Protein AF-A0A3G1KWL8-F1 (afdb_monomer)

Radius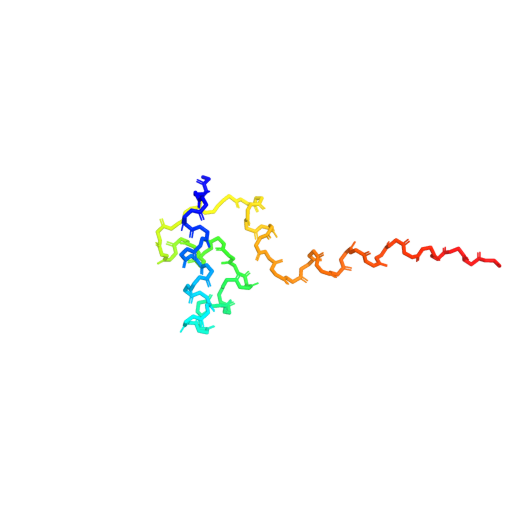 of gyration: 15.08 Å; Cα contacts (8 Å, |Δi|>4): 47; chains: 1; bounding box: 32×44×32 Å

Solvent-accessible surface area (backbone atoms only — not comparable to full-atom values): 3949 Å² total; per-residue (Å²): 113,59,50,77,66,51,55,48,52,53,53,52,45,37,73,76,31,70,69,51,31,56,38,30,71,75,37,37,43,58,41,31,46,77,75,77,35,55,53,38,73,71,55,31,57,75,58,36,88,75,52,76,78,60,67,75,64,81,76,71,75,86,69,86,128

Secondary structure (DSSP, 8-state):
---HHHHHHHHHHHHH-HHHHHHHHH-HHHHHHHTT----HHHHHHT-TTTTTTTTSTTS-----

Organism: Formimonas warabiya (NCBI:txid1761012)

Nearest PDB structures (foldseek):
  6lk7-assembly2_D  TM=8.260E-01  e=3.434E-02  Pseudomonas sp. Os17
  6lk7-assembly1_B  TM=8.581E-01  e=3.108E-01  Pseudomonas sp. Os17

Structure (mmCIF, N/CA/C/O backbone):
data_AF-A0A3G1KWL8-F1
#
_entry.id   AF-A0A3G1KWL8-F1
#
loop_
_atom_site.group_PDB
_atom_site.id
_atom_site.type_symbol
_atom_site.label_atom_id
_atom_site.label_alt_id
_atom_site.label_comp_id
_atom_site.label_asym_id
_atom_site.label_entity_id
_atom_site.label_seq_id
_atom_site.pdbx_PDB_ins_code
_atom_site.Cartn_x
_atom_site.Cartn_y
_atom_site.Cartn_z
_atom_site.occupancy
_atom_site.B_iso_or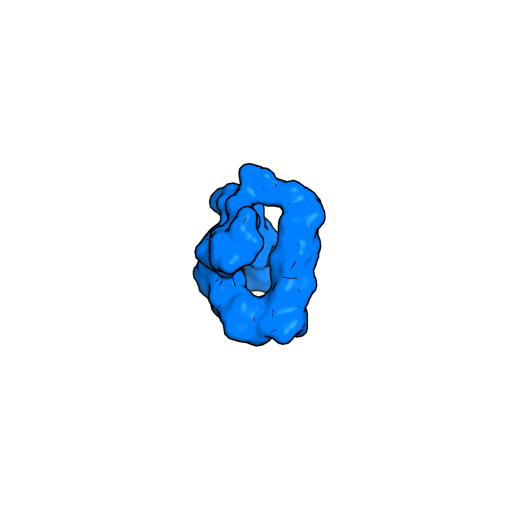_equiv
_atom_site.auth_seq_id
_atom_site.auth_comp_id
_atom_site.auth_asym_id
_atom_site.auth_atom_id
_atom_site.pdbx_PDB_model_num
ATOM 1 N N . MET A 1 1 ? -8.804 0.453 9.561 1.00 58.97 1 MET A N 1
ATOM 2 C CA . MET A 1 1 ? -8.350 1.844 9.381 1.00 58.97 1 MET A CA 1
ATOM 3 C C . MET A 1 1 ? -6.851 1.813 9.557 1.0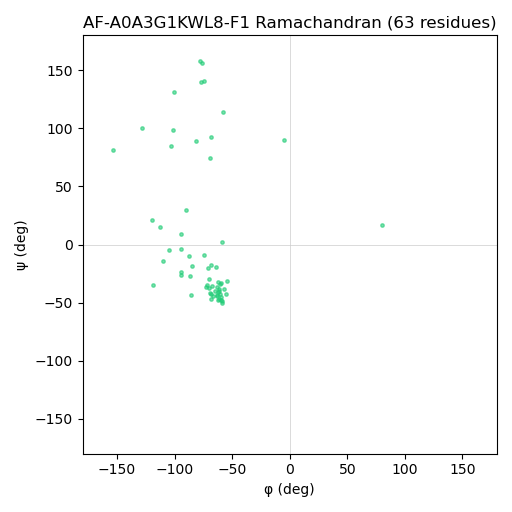0 58.97 1 MET A C 1
ATOM 5 O O . MET A 1 1 ? -6.416 1.280 10.577 1.00 58.97 1 MET A O 1
ATOM 9 N N . ALA A 1 2 ? -6.094 2.230 8.545 1.00 70.75 2 ALA A N 1
ATOM 10 C CA . ALA A 1 2 ? -4.646 2.103 8.569 1.00 70.75 2 ALA A CA 1
ATOM 11 C C . ALA A 1 2 ? -4.066 3.153 9.521 1.00 70.75 2 ALA A C 1
ATOM 13 O O . ALA A 1 2 ? -4.534 4.286 9.611 1.00 70.75 2 ALA A O 1
ATOM 14 N N . SER A 1 3 ? -3.044 2.780 10.275 1.00 80.25 3 SER A N 1
ATOM 15 C CA . SER A 1 3 ? -2.324 3.722 11.122 1.00 80.25 3 SER A CA 1
ATOM 16 C C . SER A 1 3 ? -1.392 4.596 10.286 1.00 80.25 3 SER A C 1
ATOM 18 O O . SER A 1 3 ? -0.898 4.200 9.231 1.00 80.25 3 SER A O 1
ATOM 20 N N . LYS A 1 4 ? -1.050 5.779 10.805 1.00 76.31 4 LYS A N 1
ATOM 21 C CA . LYS A 1 4 ? -0.106 6.708 10.157 1.00 76.31 4 LYS A CA 1
ATOM 22 C C . LYS A 1 4 ? 1.252 6.065 9.824 1.00 76.31 4 LYS A C 1
ATOM 24 O O . LYS A 1 4 ? 1.887 6.443 8.843 1.00 76.31 4 LYS A O 1
ATOM 29 N N . ASP A 1 5 ? 1.693 5.097 10.623 1.00 82.88 5 ASP A N 1
ATOM 30 C CA . ASP A 1 5 ? 2.901 4.302 10.370 1.00 82.88 5 ASP A CA 1
ATOM 31 C C . ASP A 1 5 ? 2.747 3.308 9.212 1.00 82.88 5 ASP A C 1
ATOM 33 O O . ASP A 1 5 ? 3.690 3.089 8.453 1.00 82.88 5 ASP A O 1
ATOM 37 N N . GLU A 1 6 ? 1.556 2.740 9.035 1.00 84.12 6 GLU A N 1
ATOM 38 C CA . GLU A 1 6 ? 1.246 1.852 7.915 1.00 84.12 6 GLU A CA 1
ATOM 39 C C . GLU A 1 6 ? 1.235 2.643 6.602 1.00 84.12 6 GLU A C 1
ATOM 41 O O . GLU A 1 6 ? 1.926 2.274 5.656 1.00 84.12 6 GLU A O 1
ATOM 46 N N . LEU A 1 7 ? 0.577 3.806 6.580 1.00 80.25 7 LEU A N 1
ATOM 47 C CA . LEU A 1 7 ? 0.583 4.714 5.426 1.00 80.25 7 LEU A CA 1
ATOM 48 C C . LEU A 1 7 ? 2.001 5.137 5.013 1.00 80.25 7 LEU A C 1
ATOM 50 O O . LEU A 1 7 ? 2.313 5.215 3.828 1.00 80.25 7 LEU A O 1
ATOM 54 N N . LYS A 1 8 ? 2.897 5.367 5.981 1.00 82.38 8 LYS A N 1
ATOM 55 C CA . LYS A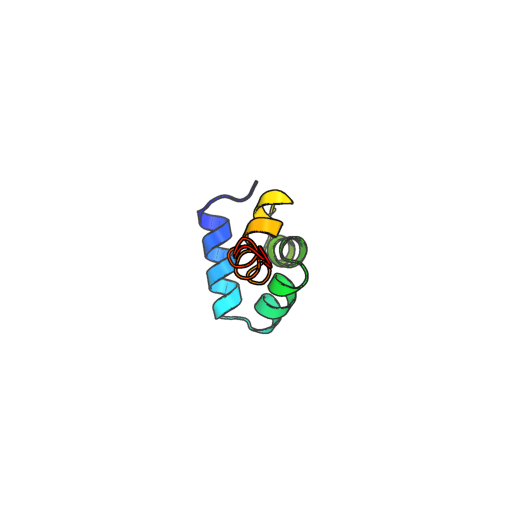 1 8 ? 4.306 5.669 5.688 1.00 82.38 8 LYS A CA 1
ATOM 56 C C . LYS A 1 8 ? 5.034 4.486 5.064 1.00 82.38 8 LYS A C 1
ATOM 58 O O . LYS A 1 8 ? 5.773 4.681 4.106 1.00 82.38 8 LYS A O 1
ATOM 63 N N . LYS A 1 9 ? 4.838 3.272 5.584 1.00 84.12 9 LYS A N 1
ATOM 64 C CA . LYS A 1 9 ? 5.434 2.058 5.004 1.00 84.12 9 LYS A CA 1
ATOM 65 C C . LYS A 1 9 ? 4.950 1.821 3.577 1.00 84.12 9 LYS A C 1
ATOM 67 O O . LYS A 1 9 ? 5.756 1.471 2.722 1.00 84.12 9 LYS A O 1
ATOM 72 N N . LEU A 1 10 ? 3.664 2.057 3.330 1.00 82.69 10 LEU A N 1
ATOM 73 C CA . LEU A 1 10 ? 3.048 2.002 2.009 1.00 82.69 10 LEU A CA 1
ATOM 74 C C . LEU A 1 10 ? 3.720 2.994 1.043 1.00 82.69 10 LEU A C 1
ATOM 76 O O . LEU A 1 10 ? 4.168 2.594 -0.028 1.00 82.69 10 LEU A O 1
ATOM 80 N N . ALA A 1 11 ? 3.872 4.257 1.460 1.00 81.50 11 ALA A N 1
ATOM 81 C CA . ALA A 1 11 ? 4.512 5.303 0.662 1.00 81.50 11 ALA A CA 1
ATOM 82 C C . ALA A 1 11 ? 5.996 5.009 0.378 1.00 81.50 11 ALA A C 1
ATOM 84 O O . ALA A 1 11 ? 6.453 5.156 -0.752 1.00 81.50 11 ALA A O 1
ATOM 85 N N . ILE A 1 12 ? 6.747 4.545 1.380 1.00 87.06 12 ILE A N 1
ATOM 86 C CA . ILE A 1 12 ? 8.158 4.165 1.216 1.00 87.06 12 ILE A CA 1
ATOM 87 C C . ILE A 1 12 ? 8.281 3.013 0.212 1.00 87.06 12 ILE A C 1
ATOM 89 O O . ILE A 1 12 ? 9.043 3.110 -0.744 1.00 87.06 12 ILE A O 1
ATOM 93 N N . LYS A 1 13 ? 7.445 1.978 0.345 1.00 84.19 13 LYS A N 1
ATOM 94 C CA . LYS A 1 13 ? 7.433 0.842 -0.579 1.00 84.19 13 LYS A CA 1
ATOM 95 C C . LYS A 1 13 ? 7.090 1.254 -2.011 1.00 84.19 13 LYS A C 1
ATOM 97 O O . LYS A 1 13 ? 7.716 0.763 -2.938 1.00 84.19 13 LYS A O 1
ATOM 102 N N . SER A 1 14 ? 6.164 2.195 -2.199 1.00 83.19 14 SER A N 1
ATOM 103 C CA . SER A 1 14 ? 5.860 2.746 -3.529 1.00 83.19 14 SER A CA 1
ATOM 104 C C . SER A 1 14 ? 6.982 3.596 -4.135 1.00 83.19 14 SER A C 1
ATOM 106 O O . SER A 1 14 ? 6.978 3.831 -5.338 1.00 83.19 14 SER A O 1
ATOM 108 N N . LEU A 1 15 ? 7.945 4.062 -3.335 1.00 83.75 15 LEU A N 1
ATOM 109 C CA . LEU A 1 15 ? 9.138 4.751 -3.838 1.00 83.75 15 LEU A CA 1
ATOM 110 C C . LEU A 1 15 ? 10.259 3.772 -4.204 1.00 83.75 15 LEU A C 1
ATOM 112 O O . LEU A 1 15 ? 11.097 4.097 -5.039 1.00 83.75 15 LEU A O 1
ATOM 116 N N . GLU A 1 16 ? 10.290 2.602 -3.567 1.00 87.56 16 GLU A N 1
ATOM 117 C CA . GLU A 1 16 ? 11.319 1.577 -3.772 1.00 87.56 16 GLU A CA 1
ATOM 118 C C . GLU A 1 16 ? 10.919 0.516 -4.810 1.00 87.56 16 GLU A C 1
ATOM 120 O O . GLU A 1 16 ? 11.790 -0.121 -5.399 1.00 87.56 16 GLU A O 1
ATOM 125 N N . ASP A 1 17 ? 9.617 0.318 -5.035 1.00 85.31 17 ASP A N 1
ATOM 126 C CA . ASP A 1 17 ? 9.065 -0.726 -5.896 1.00 85.31 17 ASP A CA 1
ATOM 127 C C . ASP A 1 17 ? 8.073 -0.124 -6.909 1.00 85.31 17 ASP A C 1
ATOM 129 O O . ASP A 1 17 ? 6.916 0.173 -6.599 1.00 85.31 17 ASP A O 1
ATOM 133 N N . ASP A 1 18 ? 8.542 0.071 -8.145 1.00 85.38 18 ASP A N 1
ATOM 134 C CA . ASP A 1 18 ? 7.740 0.627 -9.244 1.00 85.38 18 ASP A CA 1
ATOM 135 C C . ASP A 1 18 ? 6.502 -0.227 -9.566 1.00 85.38 18 ASP A C 1
ATOM 137 O 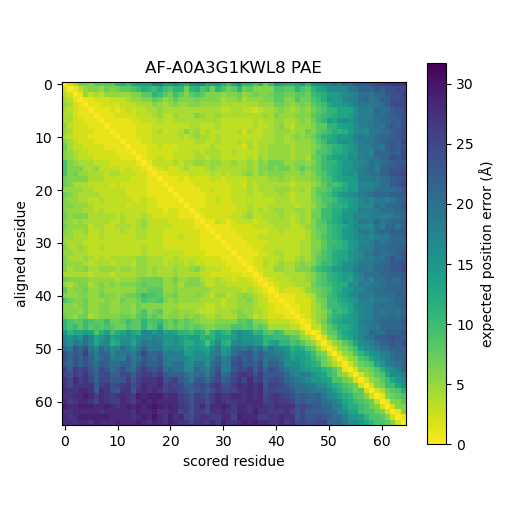O . ASP A 1 18 ? 5.455 0.308 -9.931 1.00 85.38 18 ASP A O 1
ATOM 141 N N . ALA A 1 19 ? 6.576 -1.553 -9.410 1.00 86.94 19 ALA A N 1
ATOM 142 C CA . ALA A 1 19 ? 5.427 -2.425 -9.651 1.00 86.94 19 ALA A CA 1
ATOM 143 C C . ALA A 1 19 ? 4.343 -2.210 -8.586 1.00 86.94 19 ALA A C 1
ATOM 145 O O . ALA A 1 19 ? 3.159 -2.101 -8.916 1.00 86.94 19 ALA A O 1
ATOM 146 N N . PHE A 1 20 ? 4.752 -2.077 -7.324 1.00 86.31 20 PHE A N 1
ATOM 147 C CA . PHE A 1 20 ? 3.880 -1.720 -6.214 1.00 86.31 20 PHE A CA 1
ATOM 148 C C . PHE A 1 20 ? 3.267 -0.336 -6.402 1.00 86.31 20 PHE A C 1
ATOM 150 O O . PHE A 1 20 ? 2.082 -0.163 -6.146 1.00 86.31 20 PHE A O 1
ATOM 157 N N . ARG A 1 21 ? 4.038 0.641 -6.887 1.00 84.31 21 ARG A N 1
ATOM 158 C CA . ARG A 1 21 ? 3.531 1.975 -7.217 1.00 84.31 21 ARG A CA 1
ATOM 159 C C . ARG A 1 21 ? 2.426 1.917 -8.270 1.00 84.31 21 ARG A C 1
ATOM 161 O O . ARG A 1 21 ? 1.361 2.482 -8.060 1.00 84.31 21 ARG A O 1
ATOM 168 N N . VAL A 1 22 ? 2.647 1.195 -9.368 1.00 85.06 22 VAL A N 1
ATOM 169 C CA . VAL A 1 22 ? 1.643 1.038 -10.432 1.00 85.06 22 VAL A CA 1
ATOM 170 C C . VAL A 1 22 ? 0.396 0.312 -9.920 1.00 85.06 22 VAL A C 1
ATOM 172 O O . VAL A 1 22 ? -0.716 0.637 -10.335 1.00 85.06 22 VAL A O 1
ATOM 175 N N . GLU A 1 23 ? 0.551 -0.668 -9.027 1.00 84.06 23 GLU A N 1
ATOM 176 C CA . GLU A 1 23 ? -0.590 -1.329 -8.387 1.00 84.06 23 GLU A CA 1
ATOM 177 C C . GLU A 1 23 ? -1.309 -0.397 -7.404 1.00 84.06 23 GLU A C 1
ATOM 179 O O . GLU A 1 23 ? -2.531 -0.394 -7.381 1.00 84.06 23 GLU A O 1
ATOM 184 N N . LEU A 1 24 ? -0.584 0.447 -6.671 1.00 83.06 24 LEU A N 1
ATOM 185 C CA . LEU A 1 24 ? -1.133 1.440 -5.748 1.00 83.06 24 LEU A CA 1
ATOM 186 C C . LEU A 1 24 ? -1.893 2.563 -6.469 1.00 83.06 24 LEU A C 1
ATOM 188 O O . LEU A 1 24 ? -2.915 3.015 -5.968 1.00 83.06 24 LEU A O 1
ATOM 192 N N . GLU A 1 25 ? -1.436 2.980 -7.652 1.00 79.69 25 GLU A N 1
ATOM 193 C CA . GLU A 1 25 ? -2.135 3.947 -8.512 1.00 79.69 25 GLU A CA 1
ATOM 194 C C . GLU A 1 25 ? -3.420 3.363 -9.124 1.00 79.69 25 GLU A C 1
ATOM 196 O O . GLU A 1 25 ? -4.374 4.092 -9.378 1.00 79.69 25 GLU A O 1
ATOM 201 N N . LYS A 1 26 ? -3.469 2.046 -9.360 1.00 83.44 26 LYS A N 1
ATOM 202 C CA . LYS A 1 26 ? -4.665 1.368 -9.890 1.00 83.44 26 LYS A CA 1
ATOM 203 C C . LYS A 1 26 ? -5.652 0.973 -8.801 1.00 83.44 26 LYS A C 1
ATOM 205 O O . LYS A 1 26 ? -6.856 1.081 -8.997 1.00 83.44 26 LYS A O 1
ATOM 210 N N . ASP A 1 27 ? -5.134 0.435 -7.705 1.00 84.00 27 ASP A N 1
ATOM 211 C CA . ASP A 1 27 ? -5.906 -0.181 -6.637 1.00 84.00 27 ASP A CA 1
ATOM 212 C C . ASP A 1 27 ? -5.138 -0.093 -5.299 1.00 84.00 27 ASP A C 1
ATOM 214 O O . ASP A 1 27 ? -4.474 -1.045 -4.864 1.00 84.00 27 ASP A O 1
ATOM 218 N N . PRO A 1 28 ? -5.203 1.068 -4.619 1.00 79.44 28 PRO A N 1
ATOM 219 C CA . PRO A 1 28 ? -4.443 1.303 -3.394 1.00 79.44 28 PRO A CA 1
ATOM 220 C C . PRO A 1 28 ? -4.842 0.342 -2.268 1.00 79.44 28 PRO A C 1
ATOM 222 O O . PRO A 1 28 ? -3.981 -0.075 -1.493 1.00 79.44 28 PRO A O 1
ATOM 225 N N . VAL A 1 29 ? -6.115 -0.078 -2.204 1.00 85.38 29 VAL A N 1
ATOM 226 C CA . VAL A 1 29 ? -6.607 -1.066 -1.225 1.00 85.38 29 VAL A CA 1
ATOM 227 C C . VAL A 1 29 ? -5.903 -2.405 -1.418 1.00 85.38 29 VAL A C 1
ATOM 229 O O . VAL A 1 29 ? -5.416 -2.996 -0.451 1.00 85.38 29 VAL A O 1
ATOM 232 N N . LYS A 1 30 ? -5.822 -2.880 -2.664 1.00 84.56 30 LYS A N 1
ATOM 233 C CA . LYS A 1 30 ? -5.174 -4.148 -2.998 1.00 84.56 30 LYS A CA 1
ATOM 234 C C . LYS A 1 30 ? -3.663 -4.095 -2.782 1.00 84.56 30 LYS A C 1
ATOM 236 O O . LYS A 1 30 ? -3.113 -5.027 -2.194 1.00 84.56 30 LYS A O 1
ATOM 241 N N . ALA A 1 31 ? -3.010 -3.002 -3.176 1.00 84.75 31 ALA A N 1
ATOM 242 C CA . ALA A 1 31 ? -1.583 -2.798 -2.934 1.00 84.75 31 ALA A CA 1
ATOM 243 C C . ALA A 1 31 ? -1.269 -2.817 -1.427 1.00 84.75 31 ALA A C 1
ATOM 245 O O . ALA A 1 31 ? -0.399 -3.558 -0.971 1.00 84.75 31 ALA A O 1
ATOM 246 N N . ALA A 1 32 ? -2.039 -2.086 -0.618 1.00 85.38 32 ALA A N 1
ATOM 247 C CA . ALA A 1 32 ? -1.902 -2.098 0.836 1.00 85.38 32 ALA A CA 1
ATOM 248 C C . ALA A 1 32 ? -2.112 -3.490 1.439 1.00 85.38 32 ALA A C 1
ATOM 250 O O . ALA A 1 32 ? -1.290 -3.946 2.241 1.00 85.38 32 ALA A O 1
ATOM 251 N N . ALA A 1 33 ? -3.153 -4.201 1.000 1.00 86.56 33 ALA A N 1
ATOM 252 C CA . ALA A 1 33 ? -3.434 -5.556 1.460 1.00 86.56 33 ALA A CA 1
ATOM 253 C C . ALA A 1 33 ? -2.276 -6.516 1.145 1.00 86.56 33 ALA A C 1
ATOM 255 O O . ALA A 1 33 ? -1.961 -7.385 1.961 1.00 86.56 33 ALA A O 1
ATOM 256 N N . SER A 1 34 ? -1.574 -6.316 0.023 1.00 84.38 34 SER A N 1
ATOM 257 C CA . SER A 1 34 ? -0.407 -7.118 -0.360 1.00 84.38 34 SER A CA 1
ATOM 258 C C . SER A 1 34 ? 0.776 -6.990 0.607 1.00 84.38 34 SER A C 1
ATOM 260 O O . SER A 1 34 ? 1.654 -7.855 0.607 1.00 84.38 34 SER A O 1
ATOM 262 N N . ILE A 1 35 ? 0.820 -5.940 1.431 1.00 84.19 35 ILE A N 1
ATOM 263 C CA . ILE A 1 35 ? 1.838 -5.754 2.476 1.00 84.19 35 ILE A CA 1
ATOM 264 C C . ILE A 1 35 ? 1.260 -5.839 3.895 1.00 84.19 35 ILE A C 1
ATOM 266 O O . ILE A 1 35 ? 1.934 -5.477 4.859 1.00 84.19 35 ILE A O 1
ATOM 270 N N . GLY A 1 36 ? 0.036 -6.360 4.026 1.00 83.75 36 GLY A N 1
ATOM 271 C CA . GLY A 1 36 ? -0.636 -6.579 5.307 1.00 83.75 36 GLY A CA 1
ATOM 272 C C . GLY A 1 36 ? -1.278 -5.330 5.909 1.00 83.75 36 GLY A C 1
ATOM 273 O O . GLY A 1 36 ? -1.592 -5.331 7.095 1.00 83.75 36 GLY A O 1
ATOM 274 N N . ILE A 1 37 ? -1.473 -4.276 5.115 1.00 84.75 37 ILE A N 1
ATOM 275 C CA . ILE A 1 37 ? -2.094 -3.022 5.544 1.00 84.75 37 ILE A CA 1
ATOM 276 C C . ILE A 1 37 ? -3.544 -3.002 5.077 1.00 84.75 37 ILE A C 1
ATOM 278 O O . ILE A 1 37 ? -3.841 -3.239 3.909 1.00 84.75 37 ILE A O 1
ATOM 282 N N . THR A 1 38 ? -4.465 -2.680 5.983 1.00 84.69 38 THR A N 1
ATOM 283 C CA . THR A 1 38 ? -5.889 -2.559 5.643 1.00 84.69 38 THR A CA 1
ATOM 284 C C . THR A 1 38 ? -6.277 -1.093 5.499 1.00 84.69 38 THR A C 1
ATOM 286 O O . THR A 1 38 ? -6.555 -0.417 6.495 1.00 84.69 38 THR A O 1
ATOM 289 N N . LEU A 1 39 ? -6.325 -0.614 4.256 1.00 78.12 39 LEU A N 1
ATOM 290 C CA . LEU A 1 39 ? -6.871 0.703 3.936 1.00 78.12 39 LEU A CA 1
ATOM 291 C C . LEU A 1 39 ? -8.398 0.688 3.956 1.00 78.12 39 LEU A C 1
ATOM 293 O O . LEU A 1 39 ? -9.035 -0.249 3.477 1.00 78.12 39 LEU A O 1
ATOM 297 N N . SER A 1 40 ? -8.982 1.754 4.496 1.00 77.88 40 SER A N 1
ATOM 298 C CA . SER A 1 40 ? -10.405 2.044 4.312 1.00 77.88 40 SER A CA 1
ATOM 299 C C . SER A 1 40 ? -10.644 2.659 2.929 1.00 77.88 40 SER A C 1
ATOM 301 O O . SER A 1 40 ? -9.729 3.251 2.361 1.00 77.88 40 SER A O 1
ATOM 303 N N . ALA A 1 41 ? -11.875 2.575 2.412 1.00 73.81 41 ALA A N 1
ATOM 304 C CA . ALA A 1 41 ? -12.246 3.176 1.125 1.00 73.81 41 ALA A CA 1
ATOM 305 C C . ALA A 1 41 ? -11.934 4.686 1.065 1.00 73.81 41 ALA A C 1
ATOM 307 O O . ALA A 1 41 ? -11.339 5.137 0.091 1.00 73.81 41 ALA A O 1
ATOM 308 N N . ASP A 1 42 ? -12.227 5.435 2.136 1.00 73.31 42 ASP A N 1
ATOM 309 C CA . ASP A 1 42 ? -11.864 6.854 2.262 1.00 73.31 42 ASP A CA 1
ATOM 310 C C . ASP A 1 42 ? -10.348 7.098 2.199 1.00 73.31 42 ASP A C 1
ATOM 312 O O . ASP A 1 42 ? -9.892 8.018 1.528 1.00 73.31 42 ASP A O 1
ATOM 316 N N . GLU A 1 43 ? -9.543 6.264 2.866 1.00 75.81 43 GLU A N 1
ATOM 317 C CA . GLU A 1 43 ? -8.082 6.428 2.859 1.00 75.81 43 GLU A CA 1
ATOM 318 C C . GLU A 1 43 ? -7.472 6.045 1.514 1.00 75.81 43 GLU A C 1
ATOM 320 O O . GLU A 1 43 ? -6.534 6.688 1.057 1.00 75.81 43 GLU A O 1
ATOM 325 N N . ALA A 1 44 ? -8.021 5.024 0.861 1.00 75.56 44 ALA A N 1
ATOM 326 C CA . ALA A 1 44 ? -7.655 4.634 -0.490 1.00 75.56 44 ALA A CA 1
ATOM 327 C C . ALA A 1 44 ? -8.012 5.717 -1.520 1.00 75.56 44 ALA A C 1
ATOM 329 O O . ALA A 1 44 ? -7.196 5.994 -2.395 1.00 75.56 44 ALA A O 1
ATOM 330 N N . GLN A 1 45 ? -9.172 6.374 -1.389 1.00 69.38 45 GLN A N 1
ATOM 331 C CA . GLN A 1 45 ? -9.512 7.544 -2.205 1.00 69.38 45 GLN A CA 1
ATOM 332 C C . GLN A 1 45 ? -8.549 8.708 -1.960 1.00 69.38 45 GLN A C 1
ATOM 334 O O . GLN A 1 45 ? -8.064 9.296 -2.919 1.00 69.38 45 GLN A O 1
ATOM 339 N N . ASN A 1 46 ? -8.211 8.995 -0.702 1.00 66.50 46 ASN A N 1
ATOM 340 C CA . ASN A 1 46 ? -7.277 10.069 -0.349 1.00 66.50 46 ASN A CA 1
ATOM 341 C C . ASN A 1 46 ? -5.813 9.740 -0.730 1.00 66.50 46 ASN A C 1
ATOM 343 O O . ASN A 1 46 ? -4.967 10.630 -0.805 1.00 66.50 46 ASN A O 1
ATOM 347 N N . LEU A 1 47 ? -5.482 8.460 -0.928 1.00 68.00 47 LEU A N 1
ATOM 348 C CA . LEU A 1 47 ? -4.192 7.984 -1.443 1.00 68.00 47 LEU A CA 1
ATOM 349 C C . LEU A 1 47 ? -4.146 7.923 -2.967 1.00 68.00 47 LEU A C 1
ATOM 351 O O . LEU A 1 47 ? -3.069 7.698 -3.515 1.00 68.00 47 LEU A O 1
ATOM 355 N N . ASN A 1 48 ? -5.276 8.099 -3.656 1.00 60.81 48 ASN A N 1
ATOM 356 C CA . ASN A 1 48 ? -5.288 8.178 -5.104 1.00 60.81 48 ASN A CA 1
ATOM 357 C C . ASN A 1 48 ? -4.587 9.480 -5.514 1.00 60.81 48 ASN A C 1
ATOM 359 O O . ASN A 1 48 ? -5.192 10.547 -5.597 1.00 60.81 48 ASN A O 1
ATOM 363 N N . PHE A 1 49 ? -3.282 9.382 -5.764 1.00 57.78 49 PHE A N 1
ATOM 364 C CA . PHE A 1 49 ? -2.406 10.476 -6.188 1.00 57.78 49 PHE A CA 1
ATOM 365 C C . PHE A 1 49 ? -2.838 11.142 -7.518 1.00 57.78 49 PHE A C 1
ATOM 367 O O . PHE A 1 49 ? -2.151 12.051 -7.982 1.00 57.78 49 PHE A O 1
ATOM 374 N N . GLY A 1 50 ? -3.948 10.718 -8.137 1.00 47.47 50 GLY A N 1
ATOM 375 C CA . GLY A 1 50 ? -4.386 11.139 -9.467 1.00 47.47 50 GLY A CA 1
ATOM 376 C C . GLY A 1 50 ? -5.631 12.030 -9.570 1.00 47.47 50 GLY A C 1
ATOM 377 O O . GLY A 1 50 ? -5.809 12.609 -10.636 1.00 47.47 50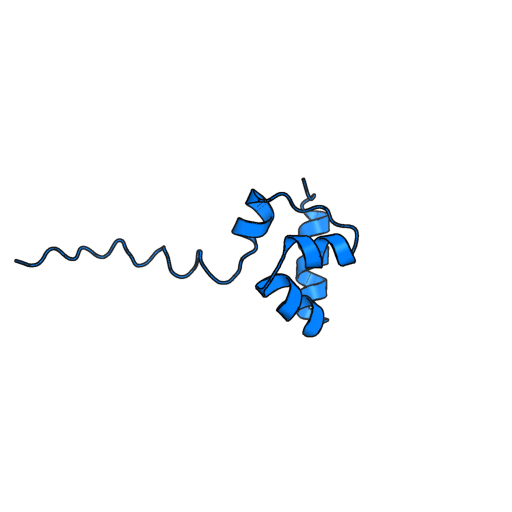 GLY A O 1
ATOM 378 N N . GLU A 1 51 ? -6.475 12.194 -8.539 1.00 45.47 51 GLU A N 1
ATOM 379 C CA . GLU A 1 51 ? -7.771 12.897 -8.729 1.00 45.47 51 GLU A CA 1
ATOM 380 C C . GLU A 1 51 ? -7.934 14.180 -7.890 1.00 45.47 51 GLU A C 1
ATOM 382 O O . GLU A 1 51 ? -8.391 15.203 -8.401 1.00 45.47 51 GLU A O 1
ATOM 387 N N . GLU A 1 52 ? -7.400 14.240 -6.664 1.00 44.84 52 GLU A N 1
ATOM 388 C CA . GLU A 1 52 ? -7.464 15.475 -5.855 1.00 44.84 52 GLU A CA 1
ATOM 389 C C . GLU A 1 52 ? -6.506 16.597 -6.306 1.00 44.84 52 GLU A C 1
ATOM 391 O O . GLU A 1 52 ? -6.617 17.736 -5.841 1.00 44.84 52 GLU A O 1
ATOM 396 N N . ALA A 1 53 ? -5.591 16.316 -7.240 1.00 47.53 53 ALA A N 1
ATOM 397 C CA . ALA A 1 53 ? -4.817 17.352 -7.927 1.00 47.53 53 ALA A CA 1
ATOM 398 C C . ALA A 1 53 ? -5.561 17.951 -9.140 1.00 47.53 53 ALA A C 1
ATOM 400 O O . ALA A 1 53 ? -5.215 19.049 -9.570 1.00 47.53 53 ALA A O 1
ATOM 401 N N . GLY A 1 54 ? -6.589 17.273 -9.669 1.00 42.81 54 GLY A N 1
ATOM 402 C CA . GLY A 1 54 ? -7.383 17.730 -10.818 1.00 42.81 54 GLY A CA 1
ATOM 403 C C . GLY A 1 54 ? -8.660 18.488 -10.440 1.00 42.81 54 GLY A C 1
ATOM 404 O O . GLY A 1 54 ? -9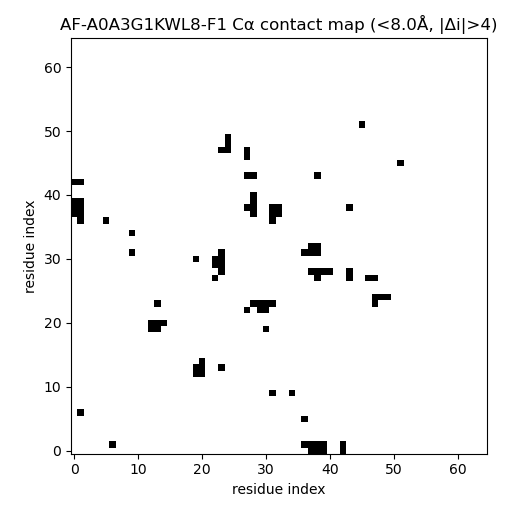.109 19.358 -11.184 1.00 42.81 54 GLY A O 1
ATOM 405 N N . GLU A 1 55 ? -9.232 18.237 -9.261 1.00 42.88 55 GLU A N 1
ATOM 406 C CA . GLU A 1 55 ? -10.524 18.826 -8.864 1.00 42.88 55 GLU A CA 1
ATOM 407 C C . GLU A 1 55 ? -10.423 20.127 -8.046 1.00 42.88 55 GLU A C 1
ATOM 409 O O . GLU A 1 55 ? -11.428 20.653 -7.564 1.00 42.88 55 GLU A O 1
ATOM 414 N N . ARG A 1 56 ? -9.225 20.717 -7.920 1.00 46.88 56 ARG A N 1
ATOM 415 C CA . ARG A 1 56 ? -9.056 22.072 -7.351 1.00 46.88 56 ARG A CA 1
ATOM 416 C C . ARG A 1 56 ? -9.005 23.188 -8.395 1.00 46.88 56 ARG A C 1
ATOM 418 O O . ARG A 1 56 ? -9.012 24.352 -8.004 1.00 46.88 56 ARG A O 1
ATOM 425 N N . GLU A 1 57 ? -9.035 22.868 -9.690 1.00 41.38 57 GLU A N 1
ATOM 426 C CA . GLU A 1 57 ? -9.115 23.875 -10.765 1.00 41.38 57 GLU A CA 1
ATOM 427 C C . GLU A 1 57 ? -10.500 23.982 -11.425 1.00 41.38 57 GLU A C 1
ATOM 429 O O . GLU A 1 57 ? -10.754 24.917 -12.179 1.00 41.38 57 GLU A O 1
ATOM 434 N N . SER A 1 58 ? -11.468 23.128 -11.073 1.00 41.00 58 SER A N 1
ATOM 435 C CA . SER A 1 58 ? -12.828 23.200 -11.639 1.00 41.00 58 SER A CA 1
ATOM 436 C C . SER A 1 58 ? -13.794 24.098 -10.844 1.00 41.00 58 SER A C 1
ATOM 438 O O . SER A 1 58 ? -15.006 23.882 -10.826 1.00 41.00 58 SER A O 1
ATOM 440 N N . LYS A 1 59 ? -13.261 25.133 -10.183 1.00 42.47 59 LYS A N 1
ATOM 441 C CA . LYS A 1 59 ? -14.021 26.299 -9.689 1.00 42.47 59 LYS A CA 1
ATOM 442 C C . LYS A 1 59 ? -13.536 27.616 -10.306 1.00 42.47 59 LYS A C 1
ATOM 444 O O . LYS A 1 59 ? -13.809 28.683 -9.763 1.00 42.47 59 LYS A O 1
ATOM 449 N N . ILE A 1 60 ? -12.854 27.573 -11.452 1.00 46.88 60 ILE A N 1
ATOM 450 C CA . ILE A 1 60 ? -12.695 28.767 -12.286 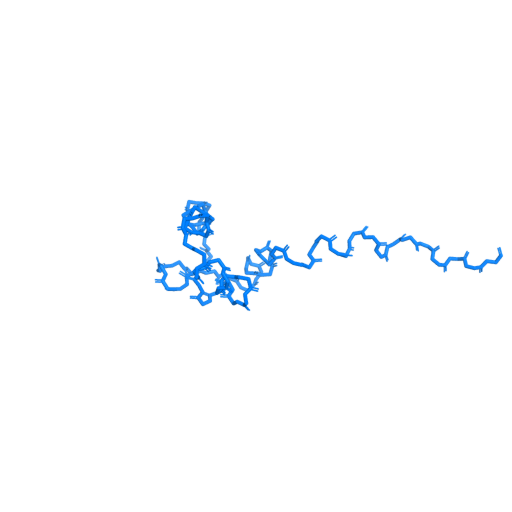1.00 46.88 60 ILE A CA 1
ATOM 451 C C . ILE A 1 60 ? -13.974 28.904 -13.104 1.00 46.88 60 ILE A C 1
ATOM 453 O O . ILE A 1 60 ? -14.135 28.329 -14.174 1.00 46.88 60 ILE A O 1
ATOM 457 N N . SER A 1 61 ? -14.916 29.619 -12.498 1.00 44.88 61 SER A N 1
ATOM 458 C CA . SER A 1 61 ? -15.994 30.380 -13.114 1.00 44.88 61 SER A CA 1
ATOM 459 C C . SER A 1 61 ? -15.948 30.434 -14.647 1.00 44.88 61 SER A C 1
ATOM 461 O O . SER A 1 61 ? -15.446 31.390 -15.235 1.00 44.88 61 SER A O 1
ATOM 463 N N . VAL A 1 62 ? -16.593 29.468 -15.298 1.00 48.78 62 VAL A N 1
ATOM 464 C CA . VAL A 1 62 ? -17.280 29.707 -16.572 1.00 48.78 62 VAL A CA 1
ATOM 465 C C . VAL A 1 62 ? -18.495 30.581 -16.260 1.00 48.78 62 VAL A C 1
ATOM 467 O O . VAL A 1 62 ? -19.630 30.123 -16.197 1.00 48.78 62 VAL A O 1
ATOM 470 N N . ILE A 1 63 ? -18.243 31.861 -15.989 1.00 51.41 63 ILE A N 1
ATOM 471 C CA . ILE A 1 63 ? -19.240 32.909 -16.184 1.00 51.41 63 ILE A CA 1
ATOM 472 C C . ILE A 1 63 ? -18.820 33.600 -17.471 1.00 51.41 63 ILE A C 1
ATOM 474 O O . ILE A 1 63 ? -18.077 34.576 -17.486 1.00 51.41 63 ILE A O 1
ATOM 478 N N . THR A 1 64 ? -19.263 33.000 -18.568 1.00 43.66 64 THR A N 1
ATOM 479 C CA . THR A 1 64 ? -19.525 33.709 -19.810 1.00 43.66 64 THR A CA 1
ATOM 480 C C . THR A 1 64 ? -20.548 34.807 -19.520 1.00 43.66 64 THR A C 1
ATOM 482 O O . THR A 1 64 ? -21.691 34.486 -19.192 1.00 43.66 64 THR A O 1
ATOM 485 N N . LEU A 1 65 ? -20.142 36.072 -19.648 1.00 39.00 65 LEU A N 1
ATOM 486 C CA . LEU A 1 65 ? -20.898 37.109 -20.357 1.00 39.00 65 LEU A CA 1
ATOM 487 C C . LEU A 1 65 ? -19.977 38.268 -20.756 1.00 39.00 65 LEU A C 1
ATOM 489 O O . LEU A 1 65 ? -19.268 38.783 -19.864 1.00 39.00 65 LEU A O 1
#

Sequence (65 aa):
MASKDELKKLAIKSLEDDAFRVELEKDPVKAAASIGITLSAD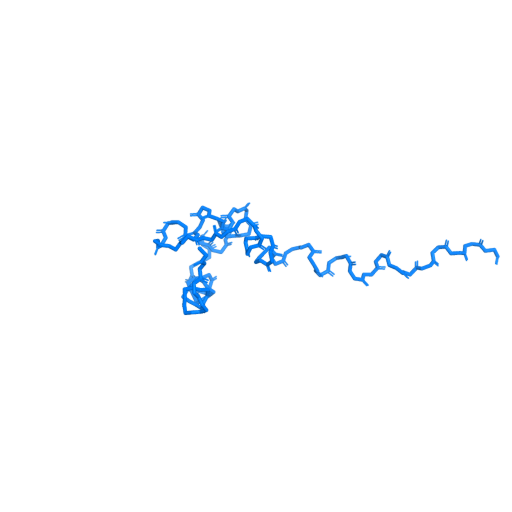EAQNLNFGEEAGERESKISVITL

pLDDT: mean 71.38, std 16.54, range [39.0, 87.56]

Foldseek 3Di:
DFDPVLVVVLVVCLVVDVVLVVCLLVFVQVSSVVVPTHDDPVRSVVSNPPPVVPPVPVPPDPPDD

Mean predicted aligned error: 10.57 Å